Protein AF-A0A959RSS0-F1 (afdb_monomer_lite)

Foldseek 3Di:
DQLVVQVVVDVQSLVSLLVSLVVVVVVVLVVVVVCVVVVVDDDDSDDDDVVVSVVVSCVVSVVVVVVVVD

Structure (mmCIF, N/CA/C/O backbone):
data_AF-A0A959RSS0-F1
#
_entry.id   AF-A0A959RSS0-F1
#
loop_
_atom_site.group_PDB
_atom_site.id
_atom_site.type_symbol
_atom_site.label_atom_id
_atom_site.label_alt_id
_atom_site.label_comp_id
_atom_site.label_asym_id
_atom_site.label_entity_id
_atom_site.label_seq_id
_atom_site.pdbx_PDB_ins_code
_atom_site.Cartn_x
_atom_site.Cartn_y
_atom_site.Cartn_z
_atom_site.occupancy
_atom_site.B_iso_or_equiv
_atom_site.auth_seq_id
_atom_site.auth_comp_id
_atom_site.auth_asym_id
_atom_site.auth_atom_id
_atom_site.pdbx_PDB_model_num
ATOM 1 N N . TRP A 1 1 ? -11.905 1.617 -2.797 1.00 85.31 1 TRP A N 1
ATOM 2 C CA . TRP A 1 1 ? -12.654 0.438 -3.276 1.00 85.31 1 TRP A CA 1
ATOM 3 C C . TRP A 1 1 ? -12.072 -0.870 -2.741 1.00 85.31 1 TRP A C 1
ATOM 5 O O . TRP A 1 1 ? -12.760 -1.527 -1.976 1.00 85.31 1 TRP A O 1
ATOM 15 N N . LEU A 1 2 ? -10.810 -1.214 -3.042 1.00 90.12 2 LEU A N 1
ATOM 16 C CA . LEU A 1 2 ? -10.225 -2.512 -2.663 1.00 90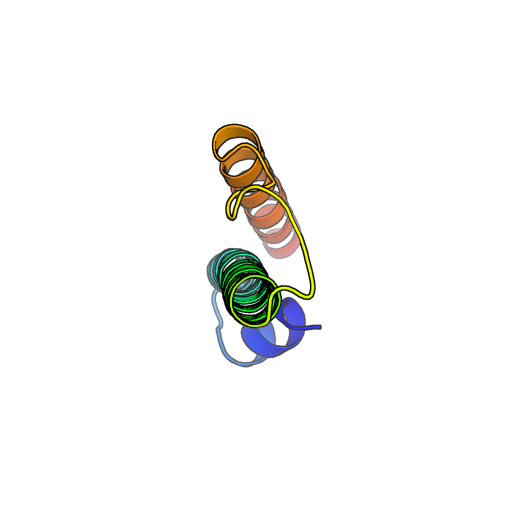.12 2 LEU A CA 1
ATOM 17 C C . LEU A 1 2 ? -10.270 -2.804 -1.149 1.00 90.12 2 LEU A C 1
ATOM 19 O O . LEU A 1 2 ? -10.633 -3.904 -0.755 1.00 90.12 2 LEU A O 1
ATOM 23 N N . PHE A 1 3 ? -9.980 -1.810 -0.301 1.00 91.44 3 PHE A N 1
ATOM 24 C CA . PHE A 1 3 ? -10.135 -1.937 1.154 1.00 91.44 3 PHE A CA 1
ATOM 25 C C . PHE A 1 3 ? -11.552 -2.358 1.562 1.00 91.44 3 PHE A C 1
ATOM 27 O O . PHE A 1 3 ? -11.696 -3.333 2.288 1.00 91.44 3 PHE A O 1
ATOM 34 N N . PHE A 1 4 ? -12.582 -1.664 1.067 1.00 89.50 4 PHE A N 1
ATOM 35 C CA . PHE A 1 4 ? -13.977 -1.959 1.400 1.00 89.50 4 PHE A CA 1
ATOM 36 C C . PHE A 1 4 ? -14.354 -3.383 0.977 1.00 89.50 4 PHE A C 1
ATOM 38 O O . PHE A 1 4 ? -14.826 -4.159 1.803 1.00 89.50 4 PHE A O 1
ATOM 45 N N . PHE A 1 5 ? -13.993 -3.770 -0.250 1.00 93.19 5 PHE A N 1
ATOM 46 C CA . PHE A 1 5 ? -14.204 -5.127 -0.755 1.00 93.19 5 PHE A CA 1
ATOM 47 C C . PHE A 1 5 ? -13.518 -6.206 0.102 1.00 93.19 5 PHE A C 1
ATOM 49 O O . PHE A 1 5 ? -14.119 -7.238 0.396 1.00 93.19 5 PHE A O 1
ATOM 56 N N . LEU A 1 6 ? -12.266 -5.989 0.531 1.00 92.00 6 LEU A N 1
ATOM 57 C CA . LEU A 1 6 ? -11.587 -6.930 1.430 1.00 92.00 6 LEU A CA 1
ATOM 58 C C . LEU A 1 6 ? -12.172 -6.902 2.846 1.00 92.00 6 LEU A C 1
ATOM 60 O O . LEU A 1 6 ? -12.249 -7.949 3.478 1.00 92.00 6 LEU A O 1
ATOM 64 N N . SER A 1 7 ? -12.604 -5.743 3.343 1.00 90.94 7 SER A N 1
ATOM 65 C CA . SER A 1 7 ? -13.182 -5.602 4.684 1.00 90.94 7 SER A CA 1
ATOM 66 C C . SER A 1 7 ? -14.529 -6.311 4.840 1.00 90.94 7 SER A C 1
ATOM 68 O O . SER A 1 7 ? -14.850 -6.754 5.936 1.00 90.94 7 SER A O 1
ATOM 70 N N . GLU A 1 8 ? -15.280 -6.487 3.751 1.00 91.81 8 GLU A N 1
ATOM 71 C CA . GLU A 1 8 ? -16.516 -7.281 3.748 1.00 91.81 8 GLU A CA 1
ATOM 72 C C . GLU A 1 8 ? -16.240 -8.791 3.811 1.00 91.81 8 GLU A C 1
ATOM 74 O O . GLU A 1 8 ? -17.038 -9.552 4.354 1.00 91.81 8 GLU A O 1
ATOM 79 N N . LYS A 1 9 ? -15.093 -9.241 3.282 1.00 91.50 9 LYS A N 1
ATOM 80 C CA . LYS A 1 9 ? -14.708 -10.664 3.239 1.00 91.50 9 LYS A CA 1
ATOM 81 C C . LYS A 1 9 ? -13.843 -11.097 4.420 1.00 91.50 9 LYS A C 1
ATOM 83 O O . LYS A 1 9 ? -13.825 -12.274 4.776 1.00 91.50 9 LYS A O 1
ATOM 88 N N . ILE A 1 10 ? -13.102 -10.166 5.011 1.00 91.44 10 ILE A N 1
ATOM 89 C CA . ILE A 1 10 ? -12.122 -10.419 6.063 1.00 91.44 10 ILE A CA 1
ATOM 90 C C . ILE A 1 10 ? -12.547 -9.643 7.306 1.00 91.44 10 ILE A C 1
ATOM 92 O O . ILE A 1 10 ? -12.549 -8.415 7.314 1.00 91.44 10 ILE A O 1
ATOM 96 N N . LYS A 1 11 ? -12.832 -10.372 8.392 1.00 84.62 11 LYS A N 1
ATOM 97 C CA . LYS A 1 11 ? -13.232 -9.781 9.682 1.00 84.62 11 LYS A CA 1
ATOM 98 C C . LYS A 1 11 ? -12.177 -8.836 10.268 1.00 84.62 11 LYS A C 1
ATOM 100 O O . LYS A 1 11 ? -12.513 -7.911 10.992 1.00 84.62 11 LYS A O 1
ATOM 105 N N . ASN A 1 12 ? -10.899 -9.081 9.979 1.00 88.06 12 ASN A N 1
ATOM 106 C CA . ASN A 1 12 ? -9.792 -8.259 10.455 1.00 88.06 12 ASN A CA 1
ATOM 107 C C . ASN A 1 12 ? -9.590 -7.037 9.543 1.00 88.06 12 ASN A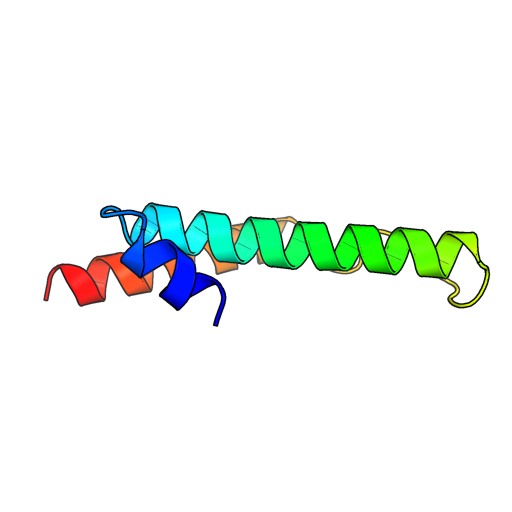 C 1
ATOM 109 O O . ASN A 1 12 ? -8.864 -7.128 8.550 1.00 88.06 12 ASN A O 1
ATOM 113 N N . LYS A 1 13 ? -10.176 -5.886 9.901 1.00 87.38 13 LYS A N 1
ATOM 114 C CA . LYS A 1 13 ? -10.063 -4.654 9.099 1.00 87.38 13 LYS A CA 1
ATOM 115 C C . LYS A 1 13 ? -8.633 -4.123 9.003 1.00 87.38 13 LYS A C 1
ATOM 117 O O . LYS A 1 13 ? -8.263 -3.576 7.966 1.00 87.38 13 LYS A O 1
ATOM 122 N N . PHE A 1 14 ? -7.809 -4.328 10.032 1.00 88.12 14 PHE A N 1
ATOM 123 C CA . PHE A 1 14 ? -6.385 -3.980 9.990 1.00 88.12 14 PHE A CA 1
ATOM 124 C C . PHE A 1 14 ? -5.653 -4.788 8.910 1.00 88.12 14 PHE A C 1
ATOM 126 O O . PHE A 1 14 ? -4.955 -4.225 8.066 1.00 88.12 14 PHE A O 1
ATOM 133 N N . GLY A 1 15 ? -5.883 -6.104 8.880 1.00 88.31 15 GLY A N 1
ATOM 134 C CA . GLY A 1 15 ? -5.363 -6.991 7.838 1.00 88.31 15 GLY A CA 1
ATOM 135 C C . GLY A 1 15 ? -5.882 -6.623 6.447 1.00 88.31 15 GLY A C 1
ATOM 136 O O . GLY A 1 15 ? -5.100 -6.558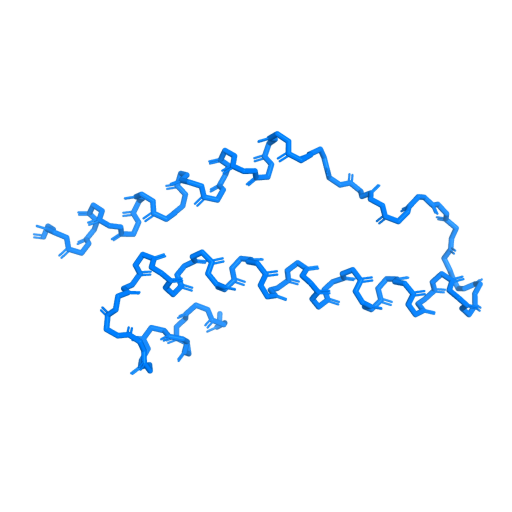 5.499 1.00 88.31 15 GLY A O 1
ATOM 137 N N . SER A 1 16 ? -7.172 -6.296 6.329 1.00 92.62 16 SER A N 1
ATOM 138 C CA . SER A 1 16 ? -7.778 -5.823 5.077 1.00 92.62 16 SER A CA 1
ATOM 139 C C . SER A 1 16 ? -7.123 -4.544 4.564 1.00 92.62 16 SER A C 1
ATOM 141 O O . SER A 1 16 ? -6.913 -4.410 3.358 1.00 92.62 16 SER A O 1
ATOM 143 N N . MET A 1 17 ? -6.748 -3.623 5.458 1.00 92.06 17 MET A N 1
ATOM 144 C CA . MET A 1 17 ? -6.061 -2.387 5.086 1.00 92.06 17 MET A CA 1
ATOM 145 C C . MET A 1 17 ? -4.658 -2.665 4.546 1.00 92.06 17 MET A C 1
ATOM 147 O O . MET A 1 17 ? -4.354 -2.255 3.423 1.00 92.06 17 MET A O 1
ATOM 151 N N . ILE A 1 18 ? -3.846 -3.439 5.272 1.00 91.44 18 ILE A N 1
ATOM 152 C CA . ILE A 1 18 ? -2.503 -3.842 4.822 1.00 91.44 18 ILE A CA 1
ATOM 153 C C . ILE A 1 18 ? -2.566 -4.544 3.463 1.00 91.44 18 ILE A C 1
ATOM 155 O O . ILE A 1 18 ? -1.844 -4.169 2.537 1.00 91.44 18 ILE A O 1
ATOM 159 N N . LEU A 1 19 ? -3.457 -5.528 3.321 1.00 92.88 19 LEU A N 1
ATOM 160 C CA . LEU A 1 19 ? -3.619 -6.275 2.076 1.00 92.88 19 LEU A CA 1
ATOM 161 C C . LEU A 1 19 ? -4.073 -5.371 0.935 1.00 92.88 19 LEU A C 1
ATOM 163 O O . LEU A 1 19 ? -3.551 -5.485 -0.170 1.00 92.88 19 LEU A O 1
ATOM 167 N N . SER A 1 20 ? -4.994 -4.442 1.185 1.00 94.06 20 SER A N 1
ATOM 168 C CA . SER A 1 20 ? -5.454 -3.520 0.147 1.00 94.06 20 SER A CA 1
ATOM 169 C C . SER A 1 20 ? -4.337 -2.595 -0.352 1.00 94.06 20 SER A C 1
ATOM 171 O O . SER A 1 20 ? -4.215 -2.383 -1.561 1.00 94.06 20 SER A O 1
ATOM 173 N N . ILE A 1 21 ? -3.475 -2.101 0.542 1.00 92.31 21 ILE A N 1
ATOM 174 C CA . ILE A 1 21 ? -2.317 -1.272 0.183 1.00 92.31 21 ILE A CA 1
ATOM 175 C C . ILE A 1 21 ? -1.291 -2.112 -0.588 1.00 92.31 21 ILE A C 1
ATOM 177 O O . ILE A 1 21 ? -0.818 -1.690 -1.647 1.00 92.31 21 ILE A O 1
ATOM 181 N N . GLY A 1 22 ? -0.981 -3.312 -0.088 1.00 92.44 22 GLY A N 1
ATOM 182 C CA . GLY A 1 22 ? -0.039 -4.240 -0.711 1.00 92.44 22 GLY A CA 1
ATOM 183 C C . GLY A 1 22 ? -0.471 -4.657 -2.117 1.00 92.44 22 GLY A C 1
ATOM 184 O O . GLY A 1 22 ? 0.288 -4.483 -3.067 1.00 92.44 22 GLY A O 1
ATOM 185 N N . LEU A 1 23 ? -1.709 -5.128 -2.272 1.00 94.25 23 LEU A N 1
ATOM 186 C CA . LEU A 1 23 ? -2.266 -5.561 -3.557 1.00 94.25 23 LEU A CA 1
ATOM 187 C C . LEU A 1 23 ? -2.367 -4.413 -4.563 1.00 94.25 23 LEU A C 1
ATOM 189 O O . LEU A 1 23 ? -2.018 -4.601 -5.725 1.00 94.25 23 LEU A O 1
ATOM 193 N N . SER A 1 24 ? -2.779 -3.218 -4.130 1.00 92.81 24 SER A N 1
ATOM 194 C CA . SER A 1 24 ? -2.843 -2.054 -5.026 1.00 92.81 24 SER A CA 1
ATOM 195 C C . SER A 1 24 ? -1.460 -1.686 -5.567 1.00 92.81 24 SER A C 1
ATOM 197 O O . SER A 1 24 ? -1.318 -1.375 -6.750 1.00 92.81 24 SER A O 1
ATOM 199 N N . LYS A 1 25 ? -0.419 -1.763 -4.726 1.00 89.94 25 LYS A N 1
ATOM 200 C CA . LYS A 1 25 ? 0.960 -1.528 -5.171 1.00 89.94 25 LYS A CA 1
ATOM 201 C C . LYS A 1 25 ? 1.503 -2.656 -6.037 1.00 89.94 25 LYS A C 1
ATOM 203 O O . LYS A 1 25 ? 2.183 -2.364 -7.015 1.00 89.94 25 LYS A O 1
ATOM 208 N N . LEU A 1 26 ? 1.215 -3.912 -5.706 1.00 92.00 26 LEU A N 1
ATOM 209 C CA . LEU A 1 26 ? 1.603 -5.045 -6.547 1.00 92.00 26 LEU A CA 1
ATOM 210 C C . LEU A 1 26 ? 1.002 -4.902 -7.943 1.00 92.00 26 LEU A C 1
ATOM 212 O O . LEU A 1 26 ? 1.741 -4.969 -8.919 1.00 92.00 26 LEU A O 1
ATOM 216 N N . ALA A 1 27 ? -0.295 -4.602 -8.037 1.00 93.62 27 ALA A N 1
ATOM 217 C CA . ALA A 1 27 ? -0.945 -4.322 -9.311 1.00 93.62 27 ALA A CA 1
ATOM 218 C C . ALA A 1 27 ? -0.244 -3.170 -10.048 1.00 93.62 27 ALA A C 1
ATOM 220 O O . ALA A 1 27 ? 0.154 -3.345 -11.195 1.00 93.62 27 ALA A O 1
ATOM 221 N N . TYR A 1 28 ? -0.004 -2.033 -9.382 1.00 91.19 28 TYR A N 1
ATOM 222 C CA . TYR A 1 28 ? 0.717 -0.901 -9.979 1.00 91.19 28 TYR A CA 1
ATOM 223 C C . TYR A 1 28 ? 2.080 -1.304 -10.559 1.00 91.19 28 TYR A C 1
ATOM 225 O O . TYR A 1 28 ? 2.383 -0.957 -11.699 1.00 91.19 28 TYR A O 1
ATOM 233 N N . TYR A 1 29 ? 2.892 -2.058 -9.814 1.00 90.00 29 TYR A N 1
ATOM 234 C CA . TYR A 1 29 ? 4.212 -2.479 -10.284 1.00 90.00 29 TYR A CA 1
ATOM 235 C C . TYR A 1 29 ? 4.147 -3.542 -11.382 1.00 90.00 29 TYR A C 1
ATOM 237 O O . TYR A 1 29 ? 4.988 -3.504 -12.273 1.00 90.00 29 TYR A O 1
ATOM 245 N N . VAL A 1 30 ? 3.149 -4.431 -11.375 1.00 92.12 30 VAL A N 1
ATOM 246 C CA . VAL A 1 30 ? 2.908 -5.382 -12.474 1.00 92.12 30 VAL A CA 1
ATOM 247 C C . VAL A 1 30 ? 2.538 -4.635 -13.756 1.00 92.12 30 VAL A C 1
ATOM 249 O O . VAL A 1 30 ? 3.147 -4.867 -14.798 1.00 92.12 30 VAL A O 1
ATOM 252 N N . PHE A 1 31 ? 1.601 -3.686 -13.681 1.00 91.12 31 PHE A N 1
ATOM 253 C CA . PHE A 1 31 ? 1.235 -2.852 -14.828 1.00 91.12 31 PHE A CA 1
ATOM 254 C C . PHE A 1 31 ? 2.422 -2.031 -15.324 1.00 91.12 31 PHE A C 1
ATOM 256 O O . PHE A 1 31 ? 2.716 -2.019 -16.518 1.00 91.12 31 PHE A O 1
ATOM 263 N N . LYS A 1 32 ? 3.149 -1.386 -14.409 1.00 88.00 32 LYS A N 1
ATOM 264 C CA . LYS A 1 32 ? 4.332 -0.599 -14.752 1.00 88.00 32 LYS A CA 1
ATOM 265 C C . LYS A 1 32 ? 5.426 -1.457 -15.383 1.00 88.00 32 LYS A C 1
ATOM 267 O O . LYS A 1 32 ? 6.028 -1.026 -16.357 1.00 88.00 32 LYS A O 1
ATOM 272 N N . PHE A 1 33 ? 5.661 -2.663 -14.873 1.00 89.19 33 PHE A N 1
ATOM 273 C CA . PHE A 1 33 ? 6.593 -3.613 -15.474 1.00 89.19 33 PHE A CA 1
ATOM 274 C C . PHE A 1 33 ? 6.189 -3.959 -16.911 1.00 89.19 33 PHE A C 1
ATOM 276 O O . PHE A 1 33 ? 7.037 -3.929 -17.799 1.00 89.19 33 PHE A O 1
ATOM 283 N N . GLY A 1 34 ? 4.899 -4.207 -17.161 1.00 89.56 34 GLY A N 1
ATOM 284 C CA . GLY A 1 34 ? 4.377 -4.415 -18.513 1.00 89.56 34 GLY A CA 1
ATOM 285 C C . GLY A 1 34 ? 4.639 -3.220 -19.434 1.00 89.56 34 GLY A C 1
ATOM 286 O O . GLY A 1 34 ? 5.152 -3.393 -20.534 1.00 89.56 34 GLY A O 1
ATOM 287 N N . LEU A 1 35 ? 4.373 -1.999 -18.967 1.00 88.75 35 LEU A N 1
ATOM 288 C CA . LEU A 1 35 ? 4.601 -0.776 -19.749 1.00 88.75 35 LEU A CA 1
ATOM 289 C C . LEU A 1 35 ? 6.086 -0.514 -20.038 1.00 88.75 35 LEU A C 1
ATOM 291 O O . LEU A 1 35 ? 6.427 -0.127 -21.153 1.00 88.75 35 LEU A O 1
ATOM 295 N N . LEU A 1 36 ? 6.967 -0.764 -19.064 1.00 87.69 36 LEU A N 1
ATOM 296 C CA . LEU A 1 36 ? 8.419 -0.710 -19.261 1.00 87.69 36 LEU A CA 1
ATOM 297 C C . LEU A 1 36 ? 8.877 -1.763 -20.283 1.00 87.69 36 LEU A C 1
ATOM 299 O O . LEU A 1 36 ? 9.706 -1.472 -21.137 1.00 87.69 36 LEU A O 1
ATOM 303 N N . SER A 1 37 ? 8.308 -2.971 -20.228 1.00 83.06 37 SER A N 1
ATOM 304 C CA . SER A 1 37 ? 8.664 -4.078 -21.130 1.00 83.06 37 SER A CA 1
ATOM 305 C C . SER A 1 37 ? 8.259 -3.818 -22.584 1.00 83.06 37 SER A C 1
ATOM 307 O O . SER A 1 37 ? 8.901 -4.326 -23.497 1.00 83.06 37 SER A O 1
ATOM 309 N N . VAL A 1 38 ? 7.213 -3.016 -22.806 1.00 88.12 38 VAL A N 1
ATOM 310 C CA . VAL A 1 38 ? 6.746 -2.599 -24.142 1.00 88.12 38 VAL A CA 1
ATOM 311 C C . VAL A 1 38 ? 7.407 -1.274 -24.583 1.00 88.12 38 VAL A C 1
ATOM 313 O O . VAL A 1 38 ? 7.046 -0.714 -25.611 1.00 88.12 38 VAL A O 1
ATOM 316 N N . VAL A 1 39 ? 8.398 -0.769 -23.830 1.00 80.25 39 VAL A N 1
ATOM 317 C CA . VAL A 1 39 ? 9.137 0.487 -24.103 1.00 80.25 39 VAL A CA 1
ATOM 318 C C . VAL A 1 39 ? 8.204 1.709 -24.214 1.00 80.25 39 VAL A C 1
ATOM 320 O O . VAL A 1 39 ? 8.513 2.713 -24.844 1.00 80.25 39 VAL A O 1
ATOM 323 N N . LEU A 1 40 ? 7.029 1.647 -23.578 1.00 78.62 40 LEU A N 1
ATOM 324 C CA . LEU A 1 40 ? 6.073 2.762 -23.529 1.00 78.62 40 LEU A CA 1
ATOM 325 C C . LEU A 1 40 ? 6.456 3.808 -22.476 1.00 78.62 40 LEU A C 1
ATOM 327 O O . LEU A 1 40 ? 5.997 4.946 -22.536 1.00 78.62 40 LEU A O 1
ATOM 331 N N . LEU A 1 41 ? 7.252 3.411 -21.485 1.00 79.94 41 LEU A N 1
ATOM 332 C CA . LEU A 1 41 ? 7.716 4.258 -20.395 1.00 79.94 41 LEU A CA 1
ATOM 333 C C . LEU A 1 41 ? 9.219 4.059 -20.197 1.00 79.94 41 LEU A C 1
ATOM 335 O O . LEU A 1 41 ? 9.715 2.938 -20.287 1.00 79.94 41 LEU A O 1
ATOM 339 N N . GLU A 1 42 ? 9.920 5.136 -19.855 1.00 76.62 42 GLU A N 1
ATOM 340 C CA . GLU A 1 42 ? 11.326 5.111 -19.449 1.00 76.62 42 GLU A CA 1
ATOM 341 C C . GLU A 1 42 ? 11.444 5.408 -17.943 1.00 76.62 42 GLU A C 1
ATOM 343 O O . GLU A 1 42 ? 10.672 6.194 -17.388 1.00 76.62 42 GLU A O 1
ATOM 348 N N . GLY A 1 43 ? 12.399 4.768 -17.259 1.00 81.12 43 GLY A N 1
ATOM 349 C CA . GLY A 1 43 ? 12.707 5.028 -15.845 1.00 81.12 43 GLY A CA 1
ATOM 350 C C . GLY A 1 43 ? 12.859 3.780 -14.967 1.00 81.12 43 GLY A C 1
ATOM 351 O O . GLY A 1 43 ? 12.807 2.643 -15.433 1.00 81.12 43 GLY A O 1
ATOM 352 N N . SER A 1 44 ? 13.058 3.987 -13.659 1.00 82.56 44 SER A N 1
ATOM 353 C CA . SER A 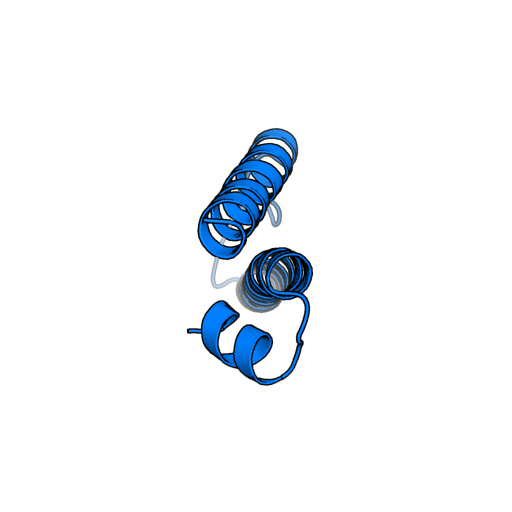1 44 ? 13.246 2.907 -12.679 1.00 82.56 44 SER A CA 1
ATOM 354 C C . SER A 1 44 ? 11.931 2.209 -12.330 1.00 82.56 44 SER A C 1
ATOM 356 O O . SER A 1 44 ? 10.888 2.852 -12.206 1.00 82.56 44 SER A O 1
ATOM 358 N N . LEU A 1 45 ? 11.969 0.891 -12.092 1.00 79.06 45 LEU A N 1
ATOM 359 C CA . LEU A 1 45 ? 10.786 0.124 -11.681 1.00 79.06 45 LEU A CA 1
ATOM 360 C C . LEU A 1 45 ? 10.236 0.637 -10.343 1.00 79.06 45 LEU A C 1
ATOM 362 O O . LEU A 1 45 ? 9.048 0.940 -10.246 1.00 79.06 45 LEU A O 1
ATOM 366 N N . ILE A 1 46 ? 11.108 0.823 -9.350 1.00 80.88 46 ILE A N 1
ATOM 367 C CA . ILE A 1 46 ? 10.765 1.371 -8.034 1.00 80.88 46 ILE A CA 1
ATOM 368 C C . ILE A 1 46 ? 10.670 2.897 -8.130 1.00 80.88 46 ILE A C 1
ATOM 370 O O . ILE A 1 46 ? 11.637 3.556 -8.508 1.00 80.88 46 ILE A O 1
ATOM 374 N N . SER A 1 47 ? 9.505 3.446 -7.774 1.00 76.25 47 SER A N 1
ATOM 375 C CA . SER A 1 47 ? 9.245 4.898 -7.799 1.00 76.25 47 SER A CA 1
ATOM 376 C C . SER A 1 47 ? 9.168 5.534 -6.417 1.00 76.25 47 SER A C 1
ATOM 378 O O . SER A 1 47 ? 9.540 6.689 -6.256 1.00 76.25 47 SER A O 1
ATOM 380 N N . THR A 1 48 ? 8.658 4.815 -5.416 1.00 81.88 48 THR A N 1
ATOM 381 C CA . THR A 1 48 ? 8.477 5.357 -4.061 1.00 81.88 48 THR A CA 1
ATOM 382 C C . THR A 1 48 ? 9.502 4.780 -3.090 1.00 81.88 48 THR A C 1
ATOM 384 O O . THR A 1 48 ? 9.634 3.553 -3.056 1.00 81.88 48 THR A O 1
ATOM 387 N N . PRO A 1 49 ? 10.138 5.607 -2.239 1.00 87.75 49 PRO A N 1
ATOM 388 C CA . PRO A 1 49 ? 10.996 5.129 -1.159 1.00 87.75 49 PRO A CA 1
ATOM 389 C C . PRO A 1 49 ? 10.266 4.133 -0.244 1.00 87.75 49 PRO A C 1
ATOM 391 O O . PRO A 1 49 ? 9.189 4.431 0.281 1.00 87.75 49 PRO A O 1
ATOM 394 N N . LEU A 1 50 ? 10.862 2.954 -0.032 1.00 86.31 50 LEU A N 1
ATOM 395 C CA . LEU A 1 50 ? 10.247 1.861 0.736 1.00 86.31 50 LEU A CA 1
ATOM 396 C C . LEU A 1 50 ? 9.963 2.252 2.192 1.00 86.31 50 LEU A C 1
ATOM 398 O O . LEU A 1 50 ? 8.933 1.870 2.739 1.00 86.31 50 LEU A O 1
ATOM 402 N N . VAL A 1 51 ? 10.831 3.063 2.799 1.00 88.19 51 VAL A N 1
ATOM 403 C CA . VAL A 1 51 ? 10.685 3.516 4.192 1.00 88.19 51 VAL A CA 1
ATOM 404 C C . VAL A 1 51 ? 9.378 4.286 4.386 1.00 88.19 51 VAL A C 1
ATOM 406 O O . VAL A 1 51 ? 8.564 3.925 5.234 1.00 88.19 51 VAL A O 1
ATOM 409 N N . ILE A 1 52 ? 9.131 5.296 3.546 1.00 89.81 52 ILE A N 1
ATOM 410 C CA . ILE A 1 52 ? 7.905 6.106 3.601 1.00 89.81 52 ILE A CA 1
ATOM 411 C C . ILE A 1 52 ? 6.682 5.222 3.344 1.00 89.81 52 ILE A C 1
ATOM 413 O O . ILE A 1 52 ? 5.657 5.371 4.003 1.00 89.81 52 ILE A O 1
ATOM 417 N N . GLN A 1 53 ? 6.791 4.254 2.433 1.00 87.50 53 GLN A N 1
ATOM 418 C CA . GLN A 1 53 ? 5.710 3.314 2.157 1.00 87.50 53 GLN A CA 1
ATOM 419 C C . GLN A 1 53 ? 5.318 2.488 3.388 1.00 87.50 53 GLN A C 1
ATOM 421 O O . GLN A 1 53 ? 4.125 2.391 3.677 1.00 87.50 53 GLN A O 1
ATOM 426 N N . PHE A 1 54 ? 6.281 1.892 4.097 1.00 89.75 54 PHE A N 1
ATOM 427 C CA . PHE A 1 54 ? 5.973 1.100 5.289 1.00 89.75 54 PHE A CA 1
ATOM 428 C C . PHE A 1 54 ? 5.376 1.970 6.394 1.00 89.75 54 PHE A C 1
ATOM 430 O O . PHE A 1 54 ? 4.358 1.593 6.971 1.00 89.75 54 PHE A O 1
ATOM 437 N N . ILE A 1 55 ? 5.935 3.162 6.623 1.00 93.31 55 ILE A N 1
ATOM 438 C CA . ILE A 1 55 ? 5.412 4.115 7.610 1.00 93.31 55 ILE A CA 1
ATOM 439 C C . ILE A 1 55 ? 3.951 4.460 7.303 1.00 93.31 55 ILE A C 1
ATOM 441 O O . ILE A 1 55 ? 3.086 4.293 8.160 1.00 93.31 55 ILE A O 1
ATOM 445 N N . MET A 1 56 ? 3.647 4.863 6.067 1.00 91.19 56 MET A N 1
ATOM 446 C CA . MET A 1 56 ? 2.277 5.206 5.674 1.00 91.19 56 MET A CA 1
ATOM 447 C C . MET A 1 56 ? 1.329 4.006 5.777 1.00 91.19 56 MET A C 1
ATOM 449 O O . MET A 1 56 ? 0.185 4.165 6.199 1.00 91.19 56 MET A O 1
ATOM 453 N N . MET A 1 57 ? 1.799 2.798 5.448 1.00 91.81 57 MET A N 1
ATOM 454 C CA . MET A 1 57 ? 1.004 1.577 5.589 1.00 91.81 57 MET A CA 1
ATOM 455 C C . MET A 1 57 ? 0.615 1.322 7.049 1.00 91.81 57 MET A C 1
ATOM 457 O O . MET A 1 57 ? -0.552 1.032 7.324 1.00 91.81 57 MET A O 1
ATOM 461 N N . PHE A 1 58 ? 1.558 1.469 7.982 1.00 91.75 58 PHE A N 1
ATOM 462 C CA . PHE A 1 58 ? 1.285 1.325 9.411 1.00 91.75 58 PHE A CA 1
ATOM 463 C C . PHE A 1 58 ? 0.390 2.441 9.947 1.00 91.75 58 PHE A C 1
ATOM 465 O O . PHE A 1 58 ? -0.538 2.139 10.692 1.00 91.75 58 PHE A O 1
ATOM 472 N N . ILE A 1 59 ? 0.602 3.696 9.537 1.00 94.38 59 ILE A N 1
ATOM 473 C CA . ILE A 1 59 ? -0.244 4.828 9.948 1.00 94.38 59 ILE A CA 1
ATOM 474 C C . ILE A 1 59 ? -1.694 4.594 9.520 1.00 94.38 59 ILE A C 1
ATOM 476 O O . ILE A 1 59 ? -2.599 4.673 10.349 1.00 94.38 59 ILE A O 1
ATOM 480 N N . PHE A 1 60 ? -1.933 4.257 8.251 1.00 91.50 60 PHE A N 1
ATOM 481 C CA . PHE A 1 60 ? -3.293 4.043 7.756 1.00 91.50 60 PHE A CA 1
ATOM 482 C C . PHE A 1 60 ? -3.960 2.810 8.360 1.00 91.50 60 PHE A C 1
ATOM 484 O O . PHE A 1 60 ? -5.143 2.850 8.696 1.00 91.50 60 PHE A O 1
ATOM 491 N N . SER A 1 61 ? -3.208 1.726 8.545 1.00 88.69 61 SER A N 1
ATOM 492 C CA . SER A 1 61 ? -3.745 0.523 9.185 1.00 88.69 61 SER A CA 1
ATOM 493 C C . SER A 1 61 ? -4.049 0.784 10.666 1.00 88.69 61 SER A C 1
ATOM 495 O O . SER A 1 61 ? -5.119 0.42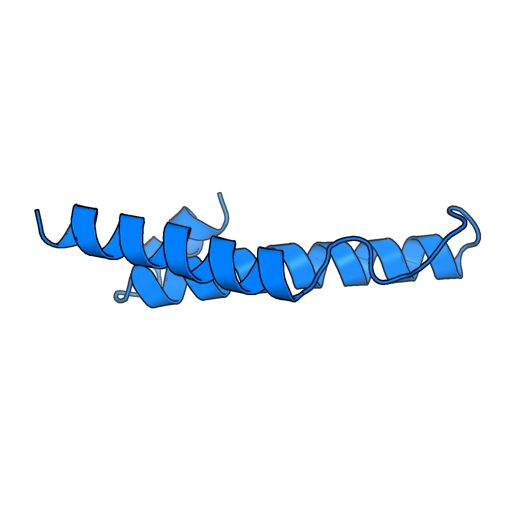1 11.149 1.00 88.69 61 SER A O 1
ATOM 497 N N . GLY A 1 62 ? -3.161 1.489 11.373 1.00 89.62 62 GLY A N 1
ATOM 498 C CA . GLY A 1 62 ? -3.359 1.907 12.761 1.00 89.62 62 GLY A CA 1
ATOM 499 C C . GLY A 1 62 ? -4.552 2.848 12.933 1.00 89.62 62 GLY A C 1
ATOM 500 O O . GLY A 1 62 ? -5.338 2.672 13.859 1.00 89.62 62 GLY A O 1
ATOM 501 N N . TYR A 1 63 ? -4.753 3.789 12.008 1.00 91.25 63 TYR A N 1
ATOM 502 C CA . TYR A 1 63 ? -5.923 4.670 12.000 1.00 91.25 63 TYR A CA 1
ATOM 503 C C . TYR A 1 63 ? -7.239 3.885 11.906 1.00 91.25 63 TYR A C 1
ATOM 505 O O . TYR A 1 63 ? -8.149 4.112 12.704 1.00 91.25 63 TYR A O 1
ATOM 513 N N . ILE A 1 64 ? -7.321 2.911 10.993 1.00 88.19 64 ILE A N 1
ATOM 514 C CA . ILE A 1 64 ? -8.494 2.031 10.865 1.00 88.19 64 ILE A CA 1
ATOM 515 C C . ILE A 1 64 ? -8.738 1.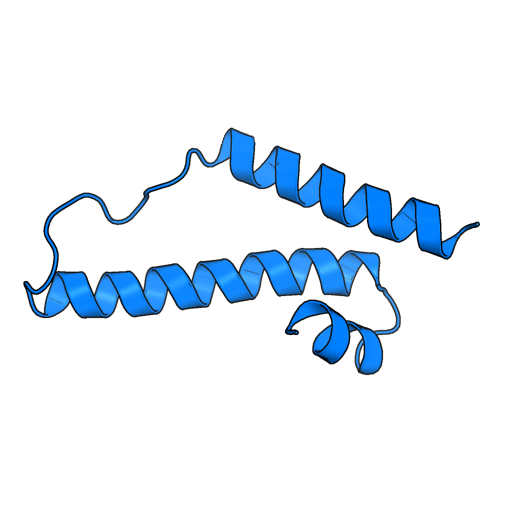241 12.156 1.00 88.19 64 ILE A C 1
ATOM 517 O O . ILE A 1 64 ? -9.879 1.138 12.603 1.00 88.19 64 ILE A O 1
ATOM 521 N N . PHE A 1 65 ? -7.679 0.730 12.783 1.00 88.75 65 PHE A N 1
ATOM 522 C CA . PHE A 1 65 ? -7.787 -0.001 14.046 1.00 88.75 65 PHE A CA 1
ATOM 523 C C . PHE A 1 65 ? -8.321 0.866 15.194 1.00 88.75 65 PHE A C 1
ATOM 525 O O . PHE A 1 65 ? -9.129 0.398 15.995 1.00 88.75 65 PHE A O 1
ATOM 532 N N . LEU A 1 66 ? -7.896 2.131 15.275 1.00 89.31 66 LEU A N 1
ATOM 533 C CA . LEU A 1 66 ? -8.391 3.069 16.285 1.00 89.31 66 LEU A CA 1
ATOM 534 C C . LEU A 1 66 ? -9.861 3.433 16.062 1.00 89.31 66 LEU A C 1
ATOM 536 O O . LEU A 1 66 ? -10.603 3.526 17.034 1.00 89.31 66 LEU A O 1
ATOM 540 N N . ILE A 1 67 ? -10.285 3.613 14.808 1.00 87.81 67 ILE A N 1
ATOM 541 C CA . ILE A 1 67 ? -11.691 3.878 14.472 1.00 87.81 67 ILE A CA 1
ATOM 542 C C . ILE A 1 67 ? -12.578 2.682 14.790 1.00 87.81 67 ILE A C 1
ATOM 544 O O . ILE A 1 67 ? -13.675 2.864 15.292 1.00 87.81 67 ILE A O 1
ATOM 548 N N . GLU A 1 68 ? -12.123 1.463 14.510 1.00 80.31 68 GLU A N 1
ATOM 549 C CA . GLU A 1 68 ? -12.915 0.263 14.781 1.00 80.31 68 GLU A CA 1
ATOM 550 C C . GLU A 1 68 ? -13.123 0.001 16.280 1.00 80.31 68 GLU A C 1
ATOM 552 O O . GLU A 1 68 ? -14.114 -0.614 16.662 1.00 80.31 68 GLU A O 1
ATOM 557 N N . LYS A 1 69 ? -12.195 0.456 17.128 1.00 68.50 69 LYS A N 1
ATOM 558 C CA . LYS A 1 69 ? -12.293 0.319 18.587 1.00 68.50 69 LYS A CA 1
ATOM 559 C C . LYS A 1 69 ? -13.104 1.418 19.275 1.00 68.50 69 LYS A C 1
ATOM 561 O O . LYS A 1 69 ? -13.329 1.300 20.480 1.00 68.50 69 LYS A O 1
ATOM 566 N N . LYS A 1 70 ? -13.453 2.485 18.562 1.00 54.97 70 LYS A N 1
ATOM 567 C CA . LYS A 1 70 ? -14.173 3.640 19.096 1.00 54.97 70 LYS A CA 1
ATOM 568 C C . LYS A 1 70 ? -15.667 3.491 18.845 1.00 54.97 70 LYS A C 1
ATOM 570 O O . LYS A 1 70 ? -16.425 3.881 19.756 1.00 54.97 70 LYS A O 1
#

pLDDT: mean 87.73, std 6.39, range [54.97, 94.38]

Radius of gyration: 14.82 Å; chains: 1; bounding box: 30×17×43 Å

Secondary structure (DSSP, 8-state):
-HHHHHHHH-S-HHHHHHHHHHHHHHHHHHHHHHHHHTTSS-S-S--S-HHHHHHHHHHHHHHHHHHHT-

Sequence (70 aa):
WLFFFLSEKIKNKFGSMILSIGLSKLAYYVFKFGLLSVVLLEGSLISTPLVIQFIMMFIFSGYIFLIEKK